Protein AF-A0A6N3HRH1-F1 (afdb_monomer_lite)

Sequence (161 aa):
MSVKKRIIQILNLWRLLPAYLCVFSTPVAVKEIILEDIWHWGKCAKRVEKKQFDLFSGLMLELKEFRNLLLNRLYRGGLRRYILRTLFPPMDTLYINTRNIGHRLYIQHGFATVISAKSVGDDCWINQQVTIGYTFDSEPVVIGNGVRVSAGAKVKHYCRG

InterPro domains:
  IPR011004 Trimeric LpxA-like superfamily [SSF51161] (97-156)

Secondary structure (DSSP, 8-state):
--HHHHHHHHHTHHHHHHHHHHHHTS-HHHHHHHHHHHHHHHHHTT----SHHHHHHHHHHH-HHHHHHHHHHTTT-THHHHHHHHHS---TTEEE--SEE-TT-EESS-TTEEE--SEE-TT-EE-TT-EEEE-S-SS--EE-TT-EE-TT-EEEE----

Structure (mmCIF, N/CA/C/O backbone):
data_AF-A0A6N3HRH1-F1
#
_entry.id   AF-A0A6N3HRH1-F1
#
loop_
_atom_site.group_PDB
_atom_site.id
_atom_site.type_symbol
_atom_site.label_atom_id
_atom_site.label_alt_id
_atom_site.label_comp_id
_atom_site.label_asym_id
_atom_site.label_entity_id
_atom_site.label_seq_id
_atom_site.pdbx_PDB_ins_code
_atom_site.Cartn_x
_atom_site.Cartn_y
_atom_site.Cartn_z
_atom_site.occupancy
_ato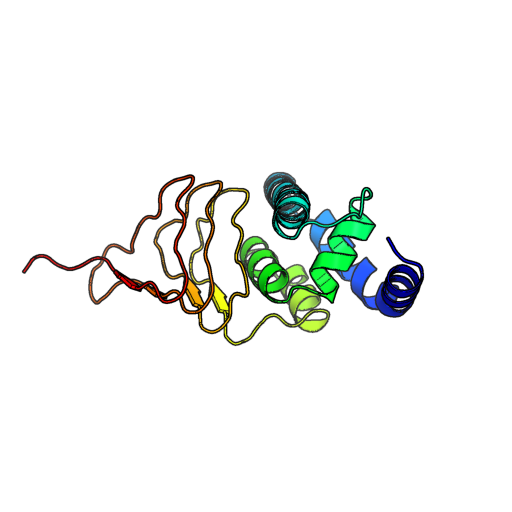m_site.B_iso_or_equiv
_atom_site.auth_seq_id
_atom_site.auth_comp_id
_atom_site.auth_asym_id
_atom_site.auth_atom_id
_atom_site.pdbx_PDB_model_num
ATOM 1 N N . MET A 1 1 ? -15.139 6.887 12.417 1.00 80.94 1 MET A N 1
ATOM 2 C CA . MET A 1 1 ? -14.928 5.428 12.533 1.00 80.94 1 MET A CA 1
ATOM 3 C C . MET A 1 1 ? -16.078 4.838 13.336 1.00 80.94 1 MET A C 1
ATOM 5 O O . MET A 1 1 ? -16.460 5.455 14.321 1.00 80.94 1 MET A O 1
ATOM 9 N N . SER A 1 2 ? -16.654 3.709 12.914 1.00 88.75 2 SER A N 1
ATOM 10 C CA . SER A 1 2 ? -17.752 3.068 13.654 1.00 88.75 2 SER A CA 1
ATOM 11 C C . SER A 1 2 ? -17.268 2.431 14.964 1.00 88.75 2 SER A C 1
ATOM 13 O O . SER A 1 2 ? -16.085 2.109 15.100 1.00 88.75 2 SER A O 1
ATOM 15 N N . VAL A 1 3 ? -18.187 2.201 15.908 1.00 91.69 3 VAL A N 1
ATOM 16 C CA . VAL A 1 3 ? -17.891 1.556 17.204 1.00 91.69 3 VAL A CA 1
ATOM 17 C C . VAL A 1 3 ? -17.245 0.182 17.005 1.00 91.69 3 VAL A C 1
ATOM 19 O O . VAL A 1 3 ? -16.196 -0.093 17.581 1.00 91.69 3 VAL A O 1
ATOM 22 N N . LYS A 1 4 ? -17.790 -0.644 16.098 1.00 93.25 4 LYS A N 1
ATOM 23 C CA . LYS A 1 4 ? -17.226 -1.962 15.756 1.00 93.25 4 LYS A CA 1
ATOM 24 C C . LYS A 1 4 ? -15.763 -1.865 15.311 1.00 93.25 4 LYS A C 1
ATOM 26 O O . LYS A 1 4 ? -14.922 -2.616 15.798 1.00 93.25 4 LYS A O 1
ATOM 31 N N . LYS A 1 5 ? -15.439 -0.923 14.417 1.00 92.19 5 LYS A N 1
ATOM 32 C CA . LYS A 1 5 ? -14.058 -0.713 13.956 1.00 92.19 5 LYS A CA 1
ATOM 33 C C . LYS A 1 5 ? -13.141 -0.233 15.081 1.00 92.19 5 LYS A C 1
ATOM 35 O O . LYS A 1 5 ? -12.008 -0.693 15.162 1.00 92.19 5 LYS A O 1
ATOM 40 N N . ARG A 1 6 ? -13.634 0.633 15.976 1.00 94.56 6 ARG A N 1
ATOM 41 C CA . ARG A 1 6 ? -12.877 1.079 17.156 1.00 94.56 6 ARG A CA 1
ATOM 42 C C . ARG A 1 6 ? -12.535 -0.091 18.080 1.00 94.56 6 ARG A C 1
ATOM 44 O O . ARG A 1 6 ? -11.390 -0.190 18.500 1.00 94.56 6 ARG A O 1
ATOM 51 N N . ILE A 1 7 ? -13.481 -0.993 18.344 1.00 96.75 7 ILE A N 1
ATOM 52 C CA . ILE A 1 7 ? -13.234 -2.196 19.156 1.00 96.75 7 ILE A CA 1
ATOM 53 C C . ILE A 1 7 ? -12.163 -3.074 18.499 1.00 96.75 7 ILE A C 1
ATOM 55 O O . ILE A 1 7 ? -11.189 -3.439 19.152 1.00 96.75 7 ILE A O 1
ATOM 59 N N . ILE A 1 8 ? -12.283 -3.350 17.193 1.00 96.94 8 ILE A N 1
ATOM 60 C CA . ILE A 1 8 ? -11.278 -4.134 16.455 1.00 96.94 8 ILE A CA 1
ATOM 61 C C . ILE A 1 8 ? -9.899 -3.467 16.542 1.00 96.94 8 ILE A C 1
ATOM 63 O O . ILE A 1 8 ? -8.909 -4.155 16.781 1.00 96.94 8 ILE A O 1
ATOM 67 N N . GLN A 1 9 ? -9.817 -2.144 16.386 1.00 97.38 9 GLN A N 1
ATOM 68 C CA . GLN A 1 9 ? -8.561 -1.411 16.528 1.00 97.38 9 GLN A CA 1
ATOM 69 C C . GLN A 1 9 ? -7.960 -1.590 17.928 1.00 97.38 9 GLN A C 1
ATOM 71 O O . GLN A 1 9 ? -6.786 -1.934 18.021 1.00 97.38 9 GLN A O 1
ATOM 76 N N . ILE A 1 10 ? -8.755 -1.421 18.995 1.00 97.75 10 ILE A N 1
ATOM 77 C CA . ILE A 1 10 ? -8.309 -1.578 20.392 1.00 97.75 10 ILE A CA 1
ATOM 78 C C . ILE A 1 10 ? -7.739 -2.981 20.628 1.00 97.75 10 ILE A C 1
ATOM 80 O O . ILE A 1 10 ? -6.613 -3.115 21.103 1.00 97.75 10 ILE A O 1
ATOM 84 N N . LEU A 1 11 ? -8.462 -4.022 20.203 1.00 97.94 11 LEU A N 1
ATOM 85 C CA . LEU A 1 11 ? -8.019 -5.418 20.319 1.00 97.94 11 LEU A CA 1
ATOM 86 C C . LEU A 1 11 ? -6.716 -5.705 19.557 1.00 97.94 11 LEU A C 1
ATOM 88 O O . LEU A 1 11 ? -6.000 -6.649 19.875 1.00 97.94 11 LEU A O 1
ATOM 92 N N . ASN A 1 12 ? -6.397 -4.897 18.544 1.00 98.31 12 ASN A N 1
ATOM 93 C CA . ASN A 1 12 ? -5.203 -5.043 17.720 1.00 98.31 12 ASN A CA 1
ATOM 94 C C . ASN A 1 12 ? -4.094 -4.036 18.067 1.00 98.31 12 ASN A C 1
ATOM 96 O O . ASN A 1 12 ? -3.077 -4.009 17.370 1.00 98.31 12 ASN A O 1
ATOM 100 N N . LEU A 1 13 ? -4.236 -3.234 19.132 1.00 98.12 13 LEU A N 1
ATOM 101 C CA . LEU A 1 13 ? -3.232 -2.231 19.517 1.00 98.12 13 LEU A CA 1
ATOM 102 C C . LEU A 1 13 ? -1.853 -2.841 19.768 1.00 98.12 13 LEU A C 1
ATOM 104 O O . LEU A 1 13 ? -0.855 -2.243 19.373 1.00 98.12 13 LEU A O 1
ATOM 108 N N . TRP A 1 14 ? -1.801 -4.051 20.331 1.00 97.81 14 TRP A N 1
ATOM 109 C CA . TRP A 1 14 ? -0.554 -4.768 20.613 1.00 97.81 14 TRP A CA 1
ATOM 110 C C . TRP A 1 14 ? 0.326 -4.968 19.371 1.00 97.81 14 TRP A C 1
ATOM 112 O O . TRP A 1 14 ? 1.544 -5.001 19.496 1.00 97.81 14 TRP A O 1
ATOM 122 N N . ARG A 1 15 ? -0.266 -5.051 18.170 1.00 97.81 15 ARG A N 1
ATOM 123 C CA . ARG A 1 15 ? 0.475 -5.111 16.901 1.00 97.81 15 ARG A CA 1
ATOM 124 C C . ARG A 1 15 ? 0.473 -3.794 16.131 1.00 97.81 15 ARG A C 1
ATOM 126 O O . ARG A 1 15 ? 1.458 -3.476 15.470 1.00 97.81 15 ARG A O 1
ATOM 133 N N . LEU A 1 16 ? -0.598 -3.005 16.232 1.00 98.38 16 LEU A N 1
ATOM 134 C CA . LEU A 1 16 ? -0.713 -1.710 15.556 1.00 98.38 16 LEU A CA 1
ATOM 135 C C . LEU A 1 16 ? 0.286 -0.682 16.087 1.00 98.38 16 LEU A C 1
ATOM 137 O O . LEU A 1 16 ? 0.866 0.048 15.288 1.00 98.38 16 LEU A O 1
ATOM 141 N N . LEU A 1 17 ? 0.509 -0.625 17.402 1.00 97.75 17 LEU A N 1
ATOM 142 C CA . LEU A 1 17 ? 1.450 0.323 17.998 1.00 97.75 17 LEU A CA 1
ATOM 143 C C . LEU A 1 17 ? 2.897 0.025 17.572 1.00 97.75 17 LEU A C 1
ATOM 145 O O . LEU A 1 17 ? 3.525 0.934 17.028 1.00 97.75 17 LEU A O 1
ATOM 149 N N . PRO A 1 18 ? 3.424 -1.216 17.678 1.00 97.69 18 PRO A N 1
ATOM 150 C CA . PRO A 1 18 ? 4.745 -1.535 17.132 1.00 97.69 18 PRO A CA 1
ATOM 151 C C . PRO A 1 18 ? 4.866 -1.250 15.634 1.00 97.69 18 PRO A C 1
ATOM 153 O O . PRO A 1 18 ? 5.879 -0.710 15.192 1.00 97.69 18 PRO A O 1
ATOM 156 N N . ALA A 1 19 ? 3.832 -1.563 14.846 1.00 97.62 19 ALA A N 1
ATOM 157 C CA . ALA A 1 19 ? 3.813 -1.274 13.415 1.00 97.62 19 ALA A CA 1
ATOM 158 C C . ALA A 1 19 ? 3.896 0.233 13.123 1.00 97.62 19 ALA A C 1
ATOM 160 O O . ALA A 1 19 ? 4.676 0.661 12.272 1.00 97.62 19 ALA A O 1
ATOM 161 N N . TYR A 1 20 ? 3.135 1.043 13.857 1.00 97.56 20 TYR A N 1
ATOM 162 C CA . TYR A 1 20 ? 3.153 2.496 13.730 1.00 97.56 20 TYR A CA 1
ATOM 163 C C . TYR A 1 20 ? 4.513 3.074 14.140 1.00 97.56 20 TYR A C 1
ATOM 165 O O . TYR A 1 20 ? 5.089 3.869 13.404 1.00 97.56 20 TYR A O 1
ATOM 173 N N . LEU A 1 21 ? 5.099 2.604 15.244 1.00 96.62 21 LEU A N 1
ATOM 174 C CA . LEU A 1 21 ? 6.451 2.990 15.666 1.00 96.62 21 LEU A CA 1
ATOM 175 C C . LEU A 1 21 ? 7.521 2.599 14.631 1.00 96.62 21 LEU A C 1
ATOM 177 O O . LEU A 1 21 ? 8.442 3.375 14.362 1.00 96.62 21 LEU A O 1
ATOM 181 N N . CYS A 1 22 ? 7.386 1.434 13.987 1.00 96.38 22 CYS A N 1
ATOM 182 C CA . CYS A 1 22 ? 8.269 1.033 12.890 1.00 96.38 22 CYS A CA 1
ATOM 183 C C . CYS A 1 22 ? 8.230 2.041 11.736 1.00 96.38 22 CYS A C 1
ATOM 185 O O . CYS A 1 22 ? 9.285 2.369 11.204 1.00 96.38 22 CYS A O 1
ATOM 187 N N . VAL A 1 23 ? 7.053 2.566 11.381 1.00 95.31 23 VAL A N 1
ATOM 188 C CA . VAL A 1 23 ? 6.914 3.612 10.354 1.00 95.31 23 VAL A CA 1
ATOM 189 C C . VAL A 1 23 ? 7.508 4.940 10.824 1.00 95.31 23 VAL A C 1
ATOM 191 O O . VAL A 1 23 ? 8.276 5.569 10.100 1.00 95.31 23 VAL A O 1
ATOM 194 N N . PHE A 1 24 ? 7.215 5.362 12.051 1.00 93.56 24 PHE A N 1
ATOM 195 C CA . PHE A 1 24 ? 7.633 6.672 12.563 1.00 93.56 24 PHE A CA 1
ATOM 196 C C . PHE A 1 24 ? 9.122 6.788 12.884 1.00 93.56 24 PHE A C 1
ATOM 198 O O . PHE A 1 24 ? 9.655 7.895 12.907 1.00 93.56 24 PHE A O 1
ATOM 205 N N . SER A 1 25 ? 9.794 5.657 13.082 1.00 94.50 25 SER A N 1
ATOM 206 C CA . SER A 1 25 ? 11.244 5.578 13.275 1.00 94.50 25 SER A CA 1
ATOM 207 C C . SER A 1 25 ? 12.044 5.515 11.965 1.00 94.50 25 SER A C 1
ATOM 209 O O . SER A 1 25 ? 13.257 5.297 12.006 1.00 94.50 25 SER A O 1
ATOM 211 N N . THR A 1 26 ? 11.393 5.637 10.802 1.00 96.38 26 THR A N 1
ATOM 212 C CA . THR A 1 26 ? 12.077 5.681 9.499 1.00 96.38 26 THR A CA 1
ATOM 213 C C . THR A 1 26 ? 12.714 7.048 9.224 1.00 96.38 26 THR A C 1
ATOM 215 O O . THR A 1 26 ? 12.303 8.048 9.820 1.00 96.38 26 THR A O 1
ATOM 218 N N . PRO A 1 27 ? 13.710 7.122 8.315 1.00 96.19 27 PRO A N 1
ATOM 219 C CA . PRO A 1 27 ? 14.230 8.401 7.835 1.00 96.19 27 PRO A CA 1
ATOM 220 C C . PRO A 1 27 ? 13.115 9.304 7.300 1.00 96.19 27 PRO A C 1
ATOM 222 O O . PRO A 1 27 ? 12.151 8.808 6.718 1.00 96.19 27 PRO A O 1
ATOM 225 N N . VAL A 1 28 ? 13.277 10.623 7.451 1.00 96.25 28 VAL A N 1
ATOM 226 C CA . VAL A 1 28 ? 12.252 11.628 7.111 1.00 96.25 28 VAL A CA 1
ATOM 227 C C . VAL A 1 28 ? 11.706 11.442 5.693 1.00 96.25 28 VAL A C 1
ATOM 229 O O . VAL A 1 28 ? 10.499 11.287 5.547 1.00 96.25 28 VAL A O 1
ATOM 232 N N . ALA A 1 29 ? 12.581 11.304 4.692 1.00 94.56 29 ALA A N 1
ATOM 233 C CA . ALA A 1 29 ? 12.173 11.110 3.297 1.00 94.56 29 ALA A CA 1
ATOM 234 C C . ALA A 1 29 ? 11.297 9.858 3.077 1.00 94.56 29 ALA A C 1
ATOM 236 O O . ALA A 1 29 ? 10.345 9.881 2.306 1.00 94.56 29 ALA A O 1
ATOM 237 N N . VAL A 1 30 ? 11.581 8.752 3.776 1.00 96.06 30 VAL A N 1
ATOM 238 C CA . VAL A 1 30 ? 10.775 7.519 3.673 1.00 96.06 30 VAL A CA 1
ATOM 239 C C . VAL A 1 30 ? 9.450 7.683 4.412 1.00 96.06 30 VAL A C 1
ATOM 241 O O . VAL A 1 30 ? 8.406 7.253 3.923 1.00 96.06 30 VAL A O 1
ATOM 244 N N . LYS A 1 31 ? 9.491 8.312 5.590 1.00 96.44 31 LYS A N 1
ATOM 245 C CA . LYS A 1 31 ? 8.311 8.589 6.406 1.00 96.44 31 LYS A CA 1
ATOM 246 C C . LYS A 1 31 ? 7.308 9.439 5.632 1.00 96.44 31 LYS A C 1
ATOM 248 O O . LYS A 1 31 ? 6.141 9.076 5.600 1.00 96.44 31 LYS A O 1
ATOM 253 N N . GLU A 1 32 ? 7.753 10.516 4.989 1.00 97.12 32 GLU A N 1
ATOM 254 C CA . GLU A 1 32 ? 6.901 11.419 4.203 1.00 97.12 32 GLU A CA 1
ATOM 255 C C . GLU A 1 32 ? 6.170 10.685 3.077 1.00 97.12 32 GLU A C 1
ATOM 257 O O . GLU A 1 32 ? 4.945 10.765 3.003 1.00 97.12 32 GLU A O 1
ATOM 262 N N . ILE A 1 33 ? 6.880 9.857 2.302 1.00 97.81 33 ILE A N 1
ATOM 263 C CA . ILE A 1 33 ? 6.269 9.024 1.253 1.00 97.81 33 ILE A CA 1
ATOM 264 C C . ILE A 1 33 ? 5.195 8.095 1.838 1.00 97.81 33 ILE A C 1
ATOM 266 O O . ILE A 1 33 ? 4.100 7.981 1.290 1.00 97.81 33 ILE A O 1
ATOM 270 N N . ILE A 1 34 ? 5.473 7.441 2.972 1.00 98.25 34 ILE A N 1
ATOM 271 C CA . ILE A 1 34 ? 4.499 6.549 3.619 1.00 98.25 34 ILE A CA 1
ATOM 272 C C . ILE A 1 34 ? 3.278 7.334 4.123 1.00 98.25 34 ILE A C 1
ATOM 274 O O . ILE A 1 34 ? 2.157 6.836 4.041 1.00 98.25 34 ILE A O 1
ATOM 278 N N . LEU A 1 35 ? 3.466 8.547 4.650 1.00 98.12 35 LEU A N 1
ATOM 279 C CA . LEU A 1 35 ? 2.360 9.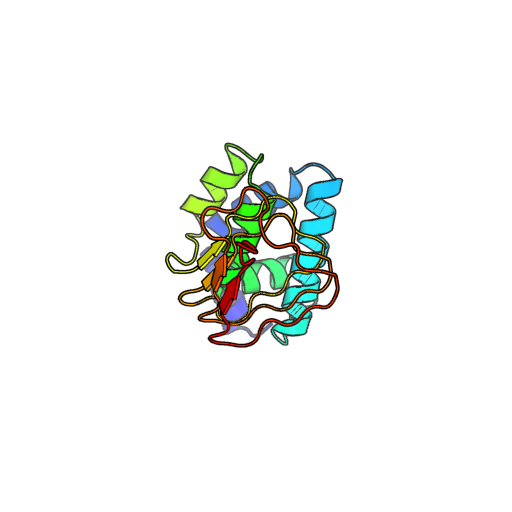397 5.096 1.00 98.12 35 LEU A CA 1
ATOM 280 C C . LEU A 1 35 ? 1.472 9.823 3.924 1.00 98.12 35 LEU A C 1
ATOM 282 O O . LEU A 1 35 ? 0.247 9.750 4.037 1.00 98.12 35 LEU A O 1
ATOM 286 N N . GLU A 1 36 ? 2.071 10.209 2.798 1.00 98.25 36 GLU A N 1
ATOM 287 C CA . GLU A 1 36 ? 1.333 10.482 1.565 1.00 98.25 36 GLU A CA 1
ATOM 288 C C . GLU A 1 36 ? 0.561 9.253 1.082 1.00 98.25 36 GLU A C 1
ATOM 290 O O . GLU A 1 36 ? -0.626 9.367 0.767 1.00 98.25 36 GLU A O 1
ATOM 295 N N . ASP A 1 37 ? 1.190 8.073 1.093 1.00 98.38 37 ASP A N 1
ATOM 296 C CA . ASP A 1 37 ? 0.535 6.814 0.737 1.00 98.38 37 ASP A CA 1
ATOM 297 C C . ASP A 1 37 ? -0.665 6.544 1.668 1.00 98.38 37 ASP A C 1
ATOM 299 O O . ASP A 1 37 ? -1.748 6.236 1.179 1.00 98.38 37 ASP A O 1
ATOM 303 N N . ILE A 1 38 ? -0.539 6.722 2.992 1.00 98.50 38 ILE A N 1
ATOM 304 C CA . ILE A 1 38 ? -1.645 6.524 3.953 1.00 98.50 38 ILE A CA 1
ATOM 305 C C . ILE A 1 38 ? -2.853 7.398 3.593 1.00 98.50 38 ILE A C 1
ATOM 307 O O . ILE A 1 38 ? -3.979 6.899 3.507 1.00 98.50 38 ILE A O 1
ATOM 311 N N . TRP A 1 39 ? -2.640 8.696 3.371 1.00 98.44 39 TRP A N 1
ATOM 312 C CA . TRP A 1 39 ? -3.729 9.620 3.054 1.00 98.44 39 TRP A CA 1
ATOM 313 C C . TRP A 1 39 ? -4.325 9.364 1.671 1.00 98.44 39 TRP A C 1
ATOM 315 O O . TRP A 1 39 ? -5.552 9.348 1.523 1.00 98.44 39 TRP A O 1
ATOM 325 N N . HIS A 1 40 ? -3.481 9.105 0.672 1.00 98.50 40 HIS A N 1
ATOM 326 C CA . HIS A 1 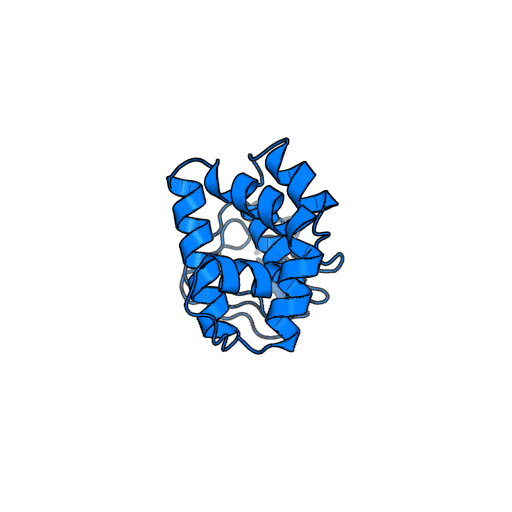40 ? -3.924 8.798 -0.682 1.00 98.50 40 HIS A CA 1
ATOM 327 C C . HIS A 1 40 ? -4.743 7.501 -0.725 1.00 98.50 40 HIS A C 1
ATOM 329 O O . HIS A 1 40 ? -5.852 7.487 -1.260 1.00 98.50 40 HIS A O 1
ATOM 335 N N . TRP A 1 41 ? -4.271 6.436 -0.075 1.00 98.56 41 TRP A N 1
ATOM 336 C CA . TRP A 1 41 ? -5.015 5.184 0.061 1.00 98.56 41 TRP A CA 1
ATOM 337 C C . TRP A 1 41 ? -6.331 5.376 0.810 1.00 98.56 41 TRP A C 1
ATOM 339 O O . TRP A 1 41 ? -7.340 4.782 0.431 1.00 98.56 41 TRP A O 1
ATOM 349 N N . GLY A 1 42 ? -6.349 6.237 1.832 1.00 98.12 42 GLY A N 1
ATOM 350 C CA . GLY A 1 42 ? -7.577 6.645 2.506 1.00 98.12 42 GLY A CA 1
ATOM 351 C C . GLY A 1 42 ? -8.601 7.248 1.549 1.00 98.12 42 GLY A C 1
ATOM 352 O O . GLY A 1 42 ? -9.756 6.818 1.540 1.00 98.12 42 GLY A O 1
ATOM 353 N N . LYS A 1 43 ? -8.172 8.181 0.693 1.00 97.88 43 LYS A N 1
ATOM 354 C CA . LYS A 1 43 ? -9.025 8.803 -0.329 1.00 97.88 43 LYS A CA 1
ATOM 355 C C . LYS A 1 43 ? -9.533 7.773 -1.344 1.00 97.88 43 LYS A C 1
ATOM 357 O O . LYS A 1 43 ? -10.741 7.682 -1.561 1.00 97.88 43 LYS A O 1
ATOM 362 N N . CYS A 1 44 ? -8.643 6.971 -1.928 1.00 97.62 44 CYS A N 1
ATOM 363 C CA . CYS A 1 44 ? -8.986 5.995 -2.968 1.00 97.62 44 CYS A CA 1
ATOM 364 C C . CYS A 1 44 ? -9.911 4.883 -2.453 1.00 97.62 44 CYS A C 1
ATOM 366 O O . CYS A 1 44 ? -10.888 4.531 -3.112 1.00 97.62 44 CYS A O 1
ATOM 368 N N . ALA A 1 45 ? -9.677 4.397 -1.230 1.00 96.44 45 ALA A N 1
ATOM 369 C CA . ALA A 1 45 ? -10.526 3.404 -0.574 1.00 96.44 45 ALA A CA 1
ATOM 370 C C . ALA A 1 45 ? -11.765 4.007 0.122 1.00 96.44 45 ALA A C 1
ATOM 372 O O . ALA A 1 45 ? -12.443 3.295 0.865 1.00 96.44 45 ALA A O 1
ATOM 373 N N . LYS A 1 46 ? -12.062 5.301 -0.094 1.00 96.06 46 LYS A N 1
ATOM 374 C CA . LYS A 1 46 ? -13.223 6.021 0.466 1.00 96.06 46 LYS A CA 1
ATOM 375 C C . LYS A 1 46 ? -13.348 5.866 1.991 1.00 96.06 46 LYS A C 1
ATOM 377 O O . LYS A 1 46 ? -14.428 5.627 2.532 1.00 96.06 46 LYS A O 1
ATOM 382 N N . ARG A 1 47 ? -12.215 5.967 2.688 1.00 94.94 47 ARG A N 1
ATOM 383 C CA . ARG A 1 47 ? -12.114 5.883 4.150 1.00 94.94 47 ARG A CA 1
ATOM 384 C C . ARG A 1 47 ? -12.664 7.152 4.804 1.00 94.94 47 ARG A C 1
ATOM 386 O O . ARG A 1 47 ? -12.583 8.240 4.245 1.00 94.94 47 ARG A O 1
ATOM 393 N N . VAL A 1 48 ? -13.230 7.001 6.001 1.00 94.00 48 VAL A N 1
ATOM 394 C CA . VAL A 1 48 ? -13.888 8.091 6.758 1.00 94.00 48 VAL A CA 1
ATOM 395 C C . VAL A 1 48 ? -13.071 8.533 7.976 1.00 94.00 48 VAL A C 1
ATOM 397 O O . VAL A 1 48 ? -13.444 9.451 8.708 1.00 94.00 48 VAL A O 1
ATOM 400 N N . GLU A 1 49 ? -11.983 7.825 8.261 1.00 94.12 49 GLU A N 1
ATOM 401 C CA . GLU A 1 49 ? -11.063 8.080 9.354 1.00 94.12 49 GLU A CA 1
ATOM 402 C C . GLU A 1 49 ? -10.304 9.399 9.123 1.00 94.12 49 GLU A C 1
ATOM 404 O O . GLU A 1 49 ? -9.535 9.530 8.177 1.00 94.12 49 GLU A O 1
ATOM 409 N N . LYS A 1 50 ? -10.512 10.384 10.011 1.00 92.19 50 LYS A N 1
ATOM 410 C CA . LYS A 1 50 ? -9.861 11.708 9.935 1.00 92.19 50 LYS A CA 1
ATOM 411 C C . LYS A 1 50 ? -8.517 11.783 10.659 1.00 92.19 50 LYS A C 1
ATOM 413 O O . LYS A 1 50 ? -7.754 12.710 10.431 1.00 92.19 50 LYS A O 1
ATOM 418 N N . LYS A 1 51 ? -8.249 10.861 11.589 1.00 96.31 51 LYS A N 1
ATOM 419 C CA . LYS A 1 51 ? -6.990 10.814 12.345 1.00 96.31 51 LYS A CA 1
ATOM 420 C C . LYS A 1 51 ? -6.029 9.863 11.651 1.00 96.31 51 LYS A C 1
ATOM 422 O O . LYS A 1 51 ? -6.421 8.750 11.309 1.00 96.31 51 LYS A O 1
ATOM 427 N N . GLN A 1 52 ? -4.766 10.261 11.532 1.00 97.06 52 GLN A N 1
ATOM 428 C CA . GLN A 1 52 ? -3.757 9.478 10.823 1.00 97.06 52 GLN A CA 1
ATOM 429 C C . GLN A 1 52 ? -3.591 8.060 11.386 1.00 97.06 52 GLN A C 1
ATOM 431 O O . GLN A 1 52 ? -3.561 7.100 10.624 1.00 97.06 52 GLN A O 1
ATOM 436 N N . PHE A 1 53 ? -3.522 7.911 12.713 1.00 97.31 53 PHE A N 1
ATOM 437 C CA . PHE A 1 53 ? -3.396 6.591 13.338 1.00 97.31 53 PHE A CA 1
ATOM 438 C C . PHE A 1 53 ? -4.625 5.706 13.090 1.00 97.31 53 PHE A C 1
ATOM 440 O O . PHE A 1 53 ? -4.481 4.511 12.837 1.00 97.31 53 PHE A O 1
ATOM 447 N N . ASP A 1 54 ? -5.830 6.285 13.117 1.00 97.44 54 ASP A N 1
ATOM 448 C CA . ASP A 1 54 ? -7.071 5.558 12.827 1.00 97.44 54 ASP A CA 1
ATOM 449 C C . ASP A 1 54 ? -7.098 5.092 11.367 1.00 97.44 54 ASP A C 1
ATOM 451 O O . ASP A 1 54 ? -7.421 3.936 11.093 1.00 97.44 54 ASP A O 1
ATOM 455 N N . LEU A 1 55 ? -6.680 5.961 10.441 1.00 98.19 55 LEU A N 1
ATOM 456 C CA . LEU A 1 55 ? -6.574 5.630 9.026 1.00 98.19 55 LEU A CA 1
ATOM 457 C C . LEU A 1 55 ? -5.522 4.541 8.780 1.00 98.19 55 LEU A C 1
ATOM 459 O O . LEU A 1 55 ? -5.838 3.515 8.183 1.00 98.19 55 LEU A O 1
ATOM 463 N N . PHE A 1 56 ? -4.309 4.713 9.311 1.00 98.50 56 PHE A N 1
ATOM 464 C CA . PHE A 1 56 ? -3.251 3.703 9.262 1.00 98.50 56 PHE A CA 1
ATOM 465 C C . PHE A 1 56 ? -3.738 2.356 9.801 1.00 98.50 56 PHE A C 1
ATOM 467 O O . PHE A 1 56 ? -3.531 1.324 9.168 1.00 98.50 56 PHE A O 1
ATOM 474 N N . SER A 1 57 ? -4.438 2.360 10.939 1.00 98.25 57 SER A N 1
ATOM 475 C CA . SER A 1 57 ? -4.970 1.139 11.545 1.00 98.25 57 SER A CA 1
ATOM 476 C C . SER A 1 57 ? -5.976 0.440 10.637 1.00 98.25 57 SER A C 1
ATOM 478 O O . SER A 1 57 ? -5.886 -0.772 10.449 1.00 98.25 57 SER A O 1
ATOM 480 N N . GLY A 1 58 ? -6.906 1.193 10.043 1.00 97.81 58 GLY A N 1
ATOM 481 C CA . GLY A 1 58 ? -7.878 0.658 9.092 1.00 97.81 58 GLY A CA 1
ATOM 482 C C . GLY A 1 58 ? -7.211 0.046 7.859 1.00 97.81 58 GLY A C 1
ATOM 483 O O . GLY A 1 58 ? -7.542 -1.075 7.479 1.00 97.81 58 GLY A O 1
ATOM 484 N N . LEU A 1 59 ? -6.229 0.737 7.270 1.00 98.19 59 LEU A N 1
ATOM 485 C CA . LEU A 1 59 ? -5.477 0.229 6.117 1.00 98.19 59 LEU A CA 1
ATOM 486 C C . LEU A 1 59 ? -4.699 -1.045 6.472 1.00 98.19 59 LEU A C 1
ATOM 488 O O . LEU A 1 59 ? -4.820 -2.050 5.776 1.00 98.19 59 LEU A O 1
ATOM 492 N N . MET A 1 60 ? -3.968 -1.044 7.589 1.00 98.25 60 MET A N 1
ATOM 493 C CA . MET A 1 60 ? -3.185 -2.199 8.032 1.00 98.25 60 MET A CA 1
ATOM 494 C C . MET A 1 60 ? -4.058 -3.407 8.363 1.00 98.25 60 MET A C 1
ATOM 496 O O . MET A 1 60 ? -3.664 -4.533 8.070 1.00 98.25 60 MET A O 1
ATOM 500 N N . LEU A 1 61 ? -5.236 -3.222 8.959 1.00 97.75 61 LEU A N 1
ATOM 501 C CA . LEU A 1 61 ? -6.115 -4.332 9.328 1.00 97.75 61 LEU A CA 1
ATOM 502 C C . LEU A 1 61 ? -6.888 -4.900 8.136 1.00 97.75 61 LEU A C 1
ATOM 504 O O . LEU A 1 61 ? -7.033 -6.119 8.052 1.00 97.75 61 LEU A O 1
ATOM 508 N N . GLU A 1 62 ? -7.344 -4.049 7.218 1.00 96.44 62 GLU A N 1
ATOM 509 C CA . GLU A 1 62 ? -8.329 -4.430 6.200 1.00 96.44 62 GLU A CA 1
ATOM 510 C C . GLU A 1 62 ? -7.739 -4.625 4.793 1.00 96.44 62 GLU A C 1
ATOM 512 O O . GLU A 1 62 ? -8.296 -5.404 4.026 1.00 96.44 62 GLU A O 1
ATOM 517 N N . LEU A 1 63 ? -6.631 -3.959 4.440 1.00 97.69 63 LEU A N 1
ATOM 518 C CA . LEU A 1 63 ? -6.074 -3.973 3.079 1.00 97.69 63 LEU A CA 1
ATOM 519 C C . LEU A 1 63 ? -4.693 -4.628 3.067 1.00 97.69 63 LEU A C 1
ATOM 521 O O . LEU A 1 63 ? -3.694 -4.033 3.476 1.00 97.69 63 LEU A O 1
ATOM 525 N N . LYS A 1 64 ? -4.618 -5.877 2.598 1.00 98.19 64 LYS A N 1
ATOM 526 C CA . LYS A 1 64 ? -3.344 -6.610 2.547 1.00 98.19 64 LYS A CA 1
ATOM 527 C C . LYS A 1 64 ? -2.392 -6.007 1.518 1.00 98.19 64 LYS A C 1
ATOM 529 O O . LYS A 1 64 ? -1.201 -5.914 1.780 1.00 98.19 64 LYS A O 1
ATOM 534 N N . GLU A 1 65 ? -2.920 -5.540 0.398 1.00 98.31 65 GLU A N 1
ATOM 535 C CA . GLU A 1 65 ? -2.183 -4.889 -0.681 1.00 98.31 65 GLU A CA 1
ATOM 536 C C . GLU A 1 65 ? -1.445 -3.618 -0.222 1.00 98.31 65 GLU A C 1
ATOM 538 O O . GLU A 1 65 ? -0.325 -3.359 -0.665 1.00 98.31 65 GLU A O 1
ATOM 543 N N . PHE A 1 66 ? -1.999 -2.883 0.751 1.00 98.62 66 PHE A N 1
ATOM 544 C CA . PHE A 1 66 ? -1.307 -1.757 1.379 1.00 98.62 66 PHE A CA 1
ATOM 545 C C . PHE A 1 66 ? -0.078 -2.228 2.164 1.00 98.62 66 PHE A C 1
ATOM 547 O O . PHE A 1 66 ? 0.970 -1.586 2.130 1.00 98.62 66 PHE A O 1
ATOM 554 N N . ARG A 1 67 ? -0.163 -3.389 2.830 1.00 98.50 67 ARG A N 1
ATOM 555 C CA . ARG A 1 67 ? 0.973 -3.992 3.549 1.00 98.50 67 ARG A CA 1
ATOM 556 C C . ARG A 1 67 ? 2.097 -4.353 2.582 1.00 98.50 67 ARG A C 1
ATOM 558 O O . ARG A 1 67 ? 3.257 -4.129 2.913 1.00 98.50 67 ARG A O 1
ATOM 565 N N . ASN A 1 68 ? 1.778 -4.878 1.393 1.00 98.56 68 ASN A N 1
ATOM 566 C CA . ASN A 1 68 ? 2.779 -5.162 0.358 1.00 98.56 68 ASN A CA 1
ATOM 567 C C . ASN A 1 68 ? 3.523 -3.886 -0.053 1.00 98.56 68 ASN A C 1
ATOM 569 O O . ASN A 1 68 ? 4.755 -3.892 -0.076 1.00 98.56 68 ASN A O 1
ATOM 573 N N . LEU A 1 69 ? 2.794 -2.795 -0.321 1.00 98.50 69 LEU A N 1
ATOM 574 C CA . LEU A 1 69 ? 3.402 -1.505 -0.652 1.00 98.50 69 LEU A CA 1
ATOM 575 C C . LEU A 1 69 ? 4.259 -0.980 0.506 1.00 98.50 69 LEU A C 1
ATOM 577 O O . LEU A 1 69 ? 5.419 -0.634 0.300 1.00 98.50 69 LEU A O 1
ATOM 581 N N . LEU A 1 70 ? 3.744 -1.004 1.738 1.00 98.25 70 LEU A N 1
ATOM 582 C CA . LEU A 1 70 ? 4.483 -0.559 2.921 1.00 98.25 70 LEU A CA 1
ATOM 583 C C . LEU A 1 70 ? 5.782 -1.356 3.123 1.00 98.25 70 LEU A C 1
ATOM 585 O O . LEU A 1 70 ? 6.839 -0.782 3.378 1.00 98.25 70 LEU A O 1
ATOM 589 N N . LEU A 1 71 ? 5.742 -2.680 2.963 1.00 98.00 71 LEU A N 1
ATOM 590 C CA . LEU A 1 71 ? 6.935 -3.528 3.045 1.00 98.00 71 LEU A CA 1
ATOM 591 C C . LEU A 1 71 ? 7.933 -3.267 1.907 1.00 98.00 71 LEU A C 1
ATOM 593 O O . LEU A 1 71 ? 9.132 -3.474 2.113 1.00 98.00 71 LEU A O 1
ATOM 597 N N . ASN A 1 72 ? 7.465 -2.827 0.733 1.00 97.56 72 ASN A N 1
ATOM 598 C CA . ASN A 1 72 ? 8.320 -2.375 -0.365 1.00 97.56 72 ASN A CA 1
ATOM 599 C C . ASN A 1 72 ? 8.984 -1.022 -0.035 1.00 97.56 72 ASN A C 1
ATOM 601 O O . ASN A 1 72 ? 10.206 -0.922 -0.141 1.00 97.56 72 ASN A O 1
ATOM 605 N N . ARG A 1 73 ? 8.242 -0.037 0.504 1.00 97.12 73 ARG A N 1
ATOM 606 C CA . ARG A 1 73 ? 8.812 1.235 1.009 1.00 97.12 73 ARG A CA 1
ATOM 607 C C . ARG A 1 73 ? 9.896 1.006 2.063 1.00 97.12 73 ARG A C 1
ATOM 609 O O . ARG A 1 73 ? 10.892 1.721 2.123 1.00 97.12 73 ARG A O 1
ATOM 616 N N . LEU A 1 74 ? 9.730 -0.038 2.872 1.00 95.88 74 LEU A N 1
ATOM 617 C CA . LEU A 1 74 ? 10.667 -0.433 3.919 1.00 95.88 74 LEU A CA 1
ATOM 618 C C . LEU A 1 74 ? 11.715 -1.452 3.459 1.00 95.88 74 LEU A C 1
ATOM 620 O O . LEU A 1 74 ? 12.301 -2.128 4.303 1.00 95.88 74 LEU A O 1
ATOM 624 N N . TYR A 1 75 ? 11.994 -1.580 2.158 1.00 91.31 75 TYR A N 1
ATOM 625 C CA . TYR A 1 75 ? 12.958 -2.559 1.636 1.00 91.31 75 TYR A CA 1
ATOM 626 C C . TYR A 1 75 ? 14.331 -2.488 2.336 1.00 91.31 75 TYR A C 1
ATOM 628 O O . TYR A 1 75 ? 14.894 -3.521 2.692 1.00 91.31 75 TYR A O 1
ATOM 636 N N . ARG A 1 76 ? 14.832 -1.276 2.622 1.00 88.44 76 ARG A N 1
ATOM 637 C CA . ARG A 1 76 ? 16.084 -1.032 3.376 1.00 88.44 76 ARG A CA 1
ATOM 638 C C . ARG A 1 76 ? 15.897 -0.966 4.902 1.00 88.44 76 ARG A C 1
ATOM 640 O O . ARG A 1 76 ? 16.812 -0.600 5.627 1.00 88.44 76 ARG A O 1
ATOM 647 N N . GLY A 1 77 ? 14.708 -1.286 5.403 1.00 85.44 77 GLY A N 1
ATOM 648 C CA . GLY A 1 77 ? 14.312 -1.107 6.801 1.00 85.44 77 GLY A CA 1
ATOM 649 C C . GLY A 1 77 ? 14.787 -2.197 7.766 1.00 85.44 77 GLY A C 1
ATOM 650 O O . GLY A 1 77 ? 14.534 -2.065 8.965 1.00 85.44 77 GLY A O 1
ATOM 651 N N . GLY A 1 78 ? 15.438 -3.260 7.273 1.00 93.00 78 GLY A N 1
ATOM 652 C CA . GLY A 1 78 ? 16.001 -4.345 8.086 1.00 93.00 78 GLY A CA 1
ATOM 653 C C . GLY A 1 78 ? 14.992 -4.918 9.086 1.00 93.00 78 GLY A C 1
ATOM 654 O O . GLY A 1 78 ? 13.925 -5.402 8.698 1.00 93.00 78 GLY A O 1
ATOM 655 N N . LEU A 1 79 ? 15.304 -4.794 10.380 1.00 94.25 79 LEU A N 1
ATOM 656 C CA . LEU A 1 79 ? 14.462 -5.256 11.486 1.00 94.25 79 LEU A CA 1
ATOM 657 C C . LEU A 1 79 ? 13.029 -4.694 11.438 1.00 94.25 79 LEU A C 1
ATOM 659 O O . LEU A 1 79 ? 12.082 -5.432 11.693 1.00 94.25 79 LEU A O 1
ATOM 663 N N . ARG A 1 80 ? 12.837 -3.427 11.037 1.00 94.38 80 ARG A N 1
ATOM 664 C CA . ARG A 1 80 ? 11.500 -2.801 10.940 1.00 94.38 80 ARG A CA 1
ATOM 665 C C . ARG A 1 80 ? 10.605 -3.545 9.951 1.00 94.38 80 ARG A C 1
ATOM 667 O O . ARG A 1 80 ? 9.439 -3.811 10.229 1.00 94.38 80 ARG A O 1
ATOM 674 N N . ARG A 1 81 ? 11.173 -3.907 8.796 1.00 95.50 81 ARG A N 1
ATOM 675 C CA . ARG A 1 81 ? 10.481 -4.670 7.750 1.00 95.50 81 ARG A CA 1
ATOM 676 C C . ARG A 1 81 ? 10.137 -6.073 8.241 1.00 95.50 81 ARG A C 1
ATOM 678 O O . ARG A 1 81 ? 9.042 -6.550 7.964 1.00 95.50 81 ARG A O 1
ATOM 685 N N . TYR A 1 82 ? 11.055 -6.712 8.966 1.00 96.19 82 TYR A N 1
ATOM 686 C CA . TYR A 1 82 ? 10.824 -8.032 9.549 1.00 96.19 82 TYR A CA 1
ATOM 687 C C . TYR A 1 82 ? 9.672 -8.009 10.564 1.00 96.19 82 TYR A C 1
ATOM 689 O O . TYR A 1 82 ? 8.711 -8.754 10.399 1.00 96.19 82 TYR A O 1
ATOM 697 N N . ILE A 1 83 ? 9.704 -7.088 11.537 1.00 96.06 83 ILE A N 1
ATOM 698 C CA . ILE A 1 83 ? 8.640 -6.920 12.542 1.00 96.06 83 ILE A CA 1
ATOM 699 C C . ILE A 1 83 ? 7.284 -6.689 11.865 1.00 96.06 83 ILE A C 1
ATOM 701 O O . ILE A 1 83 ? 6.312 -7.379 12.171 1.00 96.06 83 ILE A O 1
ATOM 705 N N . LEU A 1 84 ? 7.218 -5.750 10.913 1.00 96.94 84 LEU A N 1
ATOM 706 C CA . LEU A 1 84 ? 5.979 -5.448 10.197 1.00 96.94 84 LEU A CA 1
ATOM 707 C C . LEU A 1 84 ? 5.445 -6.648 9.416 1.00 96.94 84 LEU A C 1
ATOM 709 O O . LEU A 1 84 ? 4.247 -6.908 9.475 1.00 96.94 84 LEU A O 1
ATOM 713 N N . ARG A 1 85 ? 6.314 -7.399 8.730 1.00 97.12 85 ARG A N 1
ATOM 714 C CA . ARG A 1 85 ? 5.914 -8.595 7.976 1.00 97.12 85 ARG A CA 1
ATOM 715 C C . ARG A 1 85 ? 5.353 -9.684 8.891 1.00 97.12 85 ARG A C 1
ATOM 717 O O . ARG A 1 85 ? 4.390 -10.339 8.508 1.00 97.12 85 ARG A O 1
ATOM 724 N N . THR A 1 86 ? 5.926 -9.859 10.079 1.00 97.25 86 THR A N 1
ATOM 725 C CA . THR A 1 86 ? 5.470 -10.859 11.055 1.00 97.25 86 THR A CA 1
ATOM 726 C C . THR A 1 86 ? 4.132 -10.469 11.685 1.00 97.25 86 THR A C 1
ATOM 728 O O . THR A 1 86 ? 3.219 -11.286 11.751 1.00 97.25 86 THR A O 1
ATOM 731 N N . LEU A 1 87 ? 3.975 -9.211 12.109 1.00 97.69 87 LEU A N 1
ATOM 732 C CA . LEU A 1 87 ? 2.741 -8.723 12.744 1.00 97.69 87 LEU A CA 1
ATOM 733 C C . LEU A 1 87 ? 1.578 -8.545 11.752 1.00 97.69 87 LEU A C 1
ATOM 735 O O . LEU A 1 87 ? 0.401 -8.697 12.107 1.00 97.69 87 LEU A O 1
ATOM 739 N N . PHE A 1 88 ? 1.911 -8.201 10.507 1.00 98.06 88 PHE A N 1
ATOM 740 C CA . PHE A 1 88 ? 0.973 -7.952 9.418 1.00 98.06 88 PHE A CA 1
ATOM 741 C C . PHE A 1 88 ? 1.454 -8.622 8.127 1.00 98.06 88 PHE A C 1
ATOM 743 O O . PHE A 1 88 ? 2.017 -7.957 7.252 1.00 98.06 88 PHE A O 1
ATOM 750 N N . PRO A 1 89 ? 1.177 -9.928 7.968 1.00 97.62 89 PRO A N 1
ATOM 751 C CA . PRO A 1 89 ? 1.523 -10.649 6.754 1.00 97.62 89 PRO A CA 1
ATOM 752 C C . PRO A 1 89 ? 0.929 -9.976 5.502 1.00 97.62 89 PRO A C 1
ATOM 754 O O . PRO A 1 89 ? -0.252 -9.576 5.530 1.00 97.62 89 PRO A O 1
ATOM 757 N N . PRO A 1 90 ? 1.728 -9.821 4.427 1.00 97.38 90 PRO A N 1
ATOM 758 C CA . PRO A 1 90 ? 1.264 -9.278 3.157 1.00 97.38 90 PRO A CA 1
ATOM 759 C C . PRO A 1 90 ? 0.327 -10.251 2.426 1.00 97.38 90 PRO A C 1
ATOM 761 O O . PRO A 1 90 ? 0.037 -11.351 2.889 1.00 97.38 90 PRO A O 1
ATOM 764 N N . MET A 1 91 ? -0.184 -9.821 1.278 1.00 97.56 91 MET A N 1
ATOM 765 C CA . MET A 1 91 ? -0.832 -10.693 0.305 1.00 97.56 91 MET A CA 1
ATOM 766 C C . MET A 1 91 ? 0.223 -11.504 -0.454 1.00 97.56 91 MET A C 1
ATOM 768 O O . MET A 1 91 ? 1.114 -10.918 -1.067 1.00 97.56 91 MET A O 1
ATOM 772 N N . ASP A 1 92 ? 0.089 -12.830 -0.464 1.00 97.00 92 ASP A N 1
ATOM 773 C CA . ASP A 1 92 ? 1.055 -13.730 -1.114 1.00 97.00 92 ASP A CA 1
ATOM 774 C C . ASP A 1 92 ? 0.941 -13.749 -2.647 1.00 97.00 92 ASP A C 1
ATOM 776 O O . ASP A 1 92 ? 1.854 -14.199 -3.329 1.00 97.00 92 ASP A O 1
ATOM 780 N N . THR A 1 93 ? -0.159 -13.229 -3.199 1.00 97.94 93 THR A N 1
ATOM 781 C CA . THR A 1 93 ? -0.421 -13.161 -4.647 1.00 97.94 93 THR A CA 1
ATOM 782 C C . THR A 1 93 ? -0.095 -11.802 -5.273 1.00 97.94 93 THR A C 1
ATOM 784 O O . THR A 1 93 ? -0.396 -11.589 -6.447 1.00 97.94 93 THR A O 1
ATOM 787 N N . LEU A 1 94 ? 0.510 -10.883 -4.511 1.00 98.44 94 LEU A N 1
ATOM 788 C CA . LEU A 1 94 ? 0.938 -9.566 -4.984 1.00 98.44 94 LEU A CA 1
ATOM 789 C C . LEU A 1 94 ? 2.460 -9.427 -4.876 1.00 98.44 94 LEU A C 1
ATOM 791 O O . LEU A 1 94 ? 3.013 -9.289 -3.781 1.00 98.44 94 LEU A O 1
ATOM 795 N N . TYR A 1 95 ? 3.133 -9.381 -6.022 1.00 97.56 95 TYR A N 1
ATOM 796 C CA . TYR A 1 95 ? 4.587 -9.285 -6.114 1.00 97.56 95 TYR A CA 1
ATOM 797 C C . TYR A 1 95 ? 5.006 -7.893 -6.586 1.00 97.56 95 TYR A C 1
ATOM 799 O O . TYR A 1 95 ? 4.744 -7.510 -7.724 1.00 97.56 95 TYR A O 1
ATOM 807 N N . ILE A 1 96 ? 5.686 -7.138 -5.721 1.00 97.50 96 ILE A N 1
ATOM 808 C CA . ILE A 1 96 ? 6.228 -5.810 -6.041 1.00 97.50 96 ILE A CA 1
ATOM 809 C C . ILE A 1 96 ? 7.754 -5.904 -6.055 1.00 97.50 96 ILE A C 1
ATOM 811 O O . ILE A 1 96 ? 8.409 -5.738 -5.024 1.00 97.50 96 ILE A O 1
ATOM 815 N N . ASN A 1 97 ? 8.312 -6.164 -7.236 1.00 94.75 97 ASN A N 1
ATOM 816 C CA . ASN A 1 97 ? 9.752 -6.339 -7.457 1.00 94.75 97 ASN A CA 1
ATOM 817 C C . ASN A 1 97 ? 10.431 -5.059 -7.974 1.00 94.75 97 ASN A C 1
ATOM 819 O O . ASN A 1 97 ? 11.593 -5.074 -8.368 1.00 94.75 97 ASN A O 1
ATOM 823 N N . THR A 1 98 ? 9.707 -3.942 -7.963 1.00 94.94 98 THR A N 1
ATOM 824 C CA . THR A 1 98 ? 10.193 -2.630 -8.398 1.00 94.94 98 THR A CA 1
ATOM 825 C C . THR A 1 98 ? 10.753 -1.866 -7.200 1.00 94.94 98 THR A C 1
ATOM 827 O O . THR A 1 98 ? 10.085 -1.757 -6.171 1.00 94.94 98 THR A O 1
ATOM 830 N N . ARG A 1 99 ? 11.985 -1.349 -7.312 1.00 93.25 99 ARG A N 1
ATOM 831 C CA . ARG A 1 99 ? 12.637 -0.567 -6.240 1.00 93.25 99 ARG A CA 1
ATOM 832 C C . ARG A 1 99 ? 12.331 0.923 -6.319 1.00 93.25 99 ARG A C 1
ATOM 834 O O . ARG A 1 99 ? 12.234 1.571 -5.284 1.00 93.25 99 ARG A O 1
ATOM 841 N N . ASN A 1 100 ? 12.232 1.457 -7.532 1.00 95.81 100 ASN A N 1
ATOM 842 C CA . ASN A 1 100 ? 11.952 2.866 -7.756 1.00 95.81 100 ASN A CA 1
ATOM 843 C C . ASN A 1 100 ? 10.451 3.049 -7.994 1.00 95.81 100 ASN A C 1
ATOM 845 O O . ASN A 1 100 ? 9.953 2.780 -9.085 1.00 95.81 100 ASN A O 1
ATOM 849 N N . ILE A 1 101 ? 9.732 3.432 -6.946 1.00 97.88 101 ILE A N 1
ATOM 850 C CA . ILE A 1 101 ? 8.295 3.693 -6.995 1.00 97.88 101 I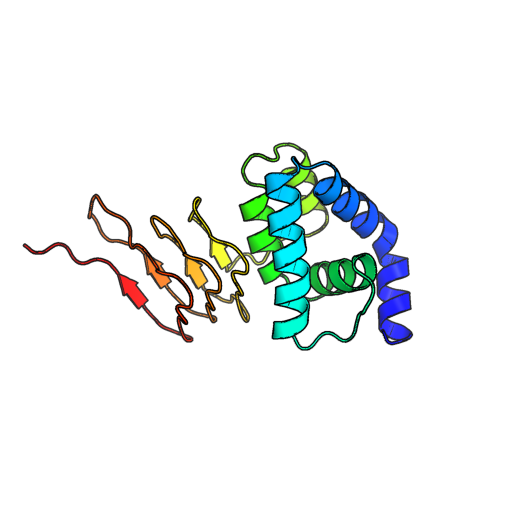LE A CA 1
ATOM 851 C C . ILE A 1 101 ? 8.082 5.121 -6.507 1.00 97.88 101 ILE A C 1
ATOM 853 O O . ILE A 1 101 ? 8.500 5.453 -5.397 1.00 97.88 101 ILE A O 1
ATOM 857 N N . GLY A 1 102 ? 7.417 5.931 -7.319 1.00 97.69 102 GLY A N 1
ATOM 858 C CA . GLY A 1 102 ? 7.015 7.290 -6.998 1.00 97.69 102 GLY A CA 1
ATOM 859 C C . GLY A 1 102 ? 6.007 7.360 -5.855 1.00 97.69 102 GLY A C 1
ATOM 860 O O . GLY A 1 102 ? 5.654 6.361 -5.221 1.00 97.69 102 GLY A O 1
ATOM 861 N N . HIS A 1 103 ? 5.553 8.563 -5.558 1.00 98.19 103 HIS A N 1
ATOM 862 C CA . HIS A 1 103 ? 4.599 8.861 -4.502 1.00 98.19 103 HIS A CA 1
ATOM 863 C C . HIS A 1 103 ? 3.195 8.375 -4.881 1.00 98.19 103 HIS A C 1
ATOM 865 O O . HIS A 1 103 ? 2.823 8.359 -6.054 1.00 98.19 103 HIS A O 1
ATOM 871 N N . ARG A 1 104 ? 2.376 8.023 -3.881 1.00 98.31 104 ARG A N 1
ATOM 872 C CA . ARG A 1 104 ? 0.929 7.805 -4.049 1.00 98.31 104 ARG A CA 1
ATOM 873 C C . ARG A 1 104 ? 0.573 6.700 -5.054 1.00 98.31 104 ARG A C 1
ATOM 875 O O . ARG A 1 104 ? -0.425 6.793 -5.762 1.00 98.31 104 ARG A O 1
ATOM 882 N N . LEU A 1 105 ? 1.355 5.616 -5.084 1.00 98.62 105 LEU A N 1
ATOM 883 C CA . LEU A 1 105 ? 0.970 4.402 -5.808 1.00 98.62 105 LEU A CA 1
ATOM 884 C C . LEU A 1 105 ? -0.240 3.764 -5.115 1.00 98.62 105 LEU A C 1
ATOM 886 O O . LEU A 1 105 ? -0.157 3.359 -3.952 1.00 98.62 105 LEU A O 1
ATOM 890 N N . TYR A 1 106 ? -1.342 3.604 -5.840 1.00 98.69 106 TYR A N 1
ATOM 891 C CA . TYR A 1 106 ? -2.517 2.884 -5.365 1.00 98.69 106 TYR A CA 1
ATOM 892 C C . TYR A 1 106 ? -2.646 1.529 -6.059 1.00 98.69 106 TYR A C 1
ATOM 894 O O . TYR A 1 106 ? -2.706 1.437 -7.284 1.00 98.69 106 TYR A O 1
ATOM 902 N N . ILE A 1 107 ? -2.704 0.460 -5.264 1.00 98.62 107 ILE A N 1
ATOM 903 C CA . ILE A 1 107 ? -2.931 -0.898 -5.760 1.00 98.62 107 ILE A CA 1
ATOM 904 C C . ILE A 1 107 ? -4.318 -1.316 -5.298 1.00 98.62 107 ILE A C 1
ATOM 906 O O . ILE A 1 107 ? -4.562 -1.437 -4.103 1.00 98.62 107 ILE A O 1
ATOM 910 N N . GLN A 1 108 ? -5.235 -1.531 -6.232 1.00 97.81 108 GLN A N 1
ATOM 911 C CA . GLN A 1 108 ? -6.606 -1.910 -5.921 1.00 97.81 108 GLN A CA 1
ATOM 912 C C . GLN A 1 108 ? -6.766 -3.426 -6.040 1.00 97.81 108 GLN A C 1
ATOM 914 O O . GLN A 1 108 ? -6.512 -3.991 -7.106 1.00 97.81 108 GLN A O 1
ATOM 919 N N . HIS A 1 109 ? -7.207 -4.078 -4.959 1.00 94.81 109 HIS A N 1
ATOM 920 C CA . HIS A 1 109 ? -7.400 -5.529 -4.819 1.00 94.81 109 HIS A CA 1
ATOM 921 C C . HIS A 1 109 ? -6.113 -6.367 -4.865 1.00 94.81 109 HIS A C 1
ATOM 923 O O . HIS A 1 109 ? -6.010 -7.330 -4.117 1.00 94.81 109 HIS A O 1
ATOM 929 N N . GLY A 1 110 ? -5.141 -6.045 -5.727 1.00 94.31 110 GLY A N 1
ATOM 930 C CA . GLY A 1 110 ? -3.792 -6.634 -5.752 1.00 94.31 110 GLY A CA 1
ATOM 931 C C . GLY A 1 110 ? -3.690 -8.129 -6.094 1.00 94.31 110 GLY A C 1
ATOM 932 O O . GLY A 1 110 ? -2.584 -8.633 -6.263 1.00 94.31 110 GLY A O 1
ATOM 933 N N . PHE A 1 111 ? -4.812 -8.841 -6.203 1.00 97.88 111 PHE A N 1
ATOM 934 C CA . PHE A 1 111 ? -4.843 -10.286 -6.400 1.00 97.88 111 PHE A CA 1
ATOM 935 C C . PHE A 1 111 ? -4.176 -10.707 -7.715 1.00 97.88 111 PHE A C 1
ATOM 937 O O . PHE A 1 111 ? -4.561 -10.224 -8.778 1.00 97.88 111 PHE A O 1
ATOM 944 N N . ALA A 1 112 ? -3.232 -11.649 -7.635 1.00 97.44 112 ALA A N 1
ATOM 945 C CA . ALA A 1 112 ? -2.497 -12.209 -8.775 1.00 97.44 112 ALA A CA 1
ATOM 946 C C . ALA A 1 112 ? -1.797 -11.140 -9.637 1.00 97.44 112 ALA A C 1
ATOM 948 O O . ALA A 1 112 ? -1.789 -11.222 -10.865 1.00 97.44 112 ALA A O 1
ATOM 949 N N . THR A 1 113 ? -1.222 -10.125 -8.988 1.00 98.12 113 THR A N 1
ATOM 950 C CA . THR A 1 113 ? -0.557 -9.001 -9.653 1.00 98.12 113 THR A CA 1
ATOM 951 C C . THR A 1 113 ? 0.961 -9.073 -9.478 1.00 98.12 113 THR A C 1
ATOM 953 O O . THR A 1 113 ? 1.470 -9.277 -8.375 1.00 98.12 113 THR A O 1
ATOM 956 N N . VAL A 1 114 ? 1.698 -8.852 -10.567 1.00 97.19 114 VAL A N 1
ATOM 957 C CA . VAL A 1 114 ? 3.164 -8.760 -10.595 1.00 97.19 114 VAL A CA 1
ATOM 958 C C . VAL A 1 114 ? 3.569 -7.387 -11.127 1.00 97.19 114 VAL A C 1
ATOM 960 O O . VAL A 1 114 ? 3.159 -6.994 -12.216 1.00 97.19 114 VAL A O 1
ATOM 963 N N . ILE A 1 115 ? 4.402 -6.670 -10.372 1.00 96.94 115 ILE A N 1
ATOM 964 C CA . ILE A 1 115 ? 4.937 -5.346 -10.714 1.00 96.94 115 ILE A CA 1
ATOM 965 C C . ILE A 1 115 ? 6.468 -5.427 -10.726 1.00 96.94 115 ILE A C 1
ATOM 967 O O . ILE A 1 115 ? 7.133 -5.204 -9.708 1.00 96.94 115 ILE A O 1
ATOM 971 N N . SER A 1 116 ? 7.024 -5.766 -11.887 1.00 94.69 116 SER A N 1
ATOM 972 C CA . SER A 1 116 ? 8.465 -5.879 -12.145 1.00 94.69 116 SER A CA 1
ATOM 973 C C . SER A 1 116 ? 8.873 -4.888 -13.241 1.00 94.69 116 SER A C 1
ATOM 975 O O . SER A 1 116 ? 9.003 -5.244 -14.410 1.00 94.69 116 SER A O 1
ATOM 977 N N . ALA A 1 117 ? 9.029 -3.626 -12.846 1.00 93.50 117 ALA A N 1
ATOM 978 C CA . ALA A 1 117 ? 9.395 -2.490 -13.684 1.00 93.50 117 ALA A CA 1
ATOM 979 C C . ALA A 1 117 ? 10.758 -1.912 -13.251 1.00 93.50 117 ALA A C 1
ATOM 981 O O . ALA A 1 117 ? 11.222 -2.147 -12.132 1.00 93.50 117 ALA A O 1
ATOM 982 N N . LYS A 1 118 ? 11.387 -1.118 -14.123 1.00 93.00 118 LYS A N 1
ATOM 983 C CA . LYS A 1 118 ? 12.570 -0.300 -13.804 1.00 93.00 118 LYS A CA 1
ATOM 984 C C . LYS A 1 118 ? 12.167 0.799 -12.828 1.00 93.00 118 LYS A C 1
ATOM 986 O O . LYS A 1 118 ? 12.817 0.991 -11.799 1.00 93.00 118 LYS A O 1
ATOM 991 N N . SER A 1 119 ? 11.051 1.461 -13.121 1.00 95.62 119 SER A N 1
ATOM 992 C CA . SER A 1 119 ? 10.415 2.425 -12.232 1.00 95.62 119 SER A CA 1
ATOM 993 C C . SER A 1 119 ? 8.909 2.513 -12.459 1.00 95.62 119 SER A C 1
ATOM 995 O O . SER A 1 119 ? 8.408 2.224 -13.548 1.00 95.62 119 SER A O 1
ATOM 997 N N . VAL A 1 120 ? 8.204 2.937 -11.415 1.00 97.81 120 VAL A N 1
ATOM 998 C CA . VAL A 1 120 ? 6.806 3.370 -11.462 1.00 97.81 120 VAL A CA 1
ATOM 999 C C . VAL A 1 120 ? 6.754 4.818 -11.003 1.00 97.81 120 VAL A C 1
ATOM 1001 O O . VAL A 1 120 ? 7.317 5.126 -9.957 1.00 97.81 120 VAL A O 1
ATOM 1004 N N . GLY A 1 121 ? 6.131 5.692 -11.788 1.00 98.12 121 GLY A N 1
ATOM 1005 C CA . GLY A 1 121 ? 5.992 7.112 -11.483 1.00 98.12 121 GLY A CA 1
ATOM 1006 C C . GLY A 1 121 ? 5.009 7.415 -10.350 1.00 98.12 121 GLY A C 1
ATOM 1007 O O . GLY A 1 121 ? 4.458 6.519 -9.705 1.00 98.12 121 GLY A O 1
ATOM 1008 N N . ASP A 1 122 ? 4.783 8.703 -10.125 1.00 98.56 122 ASP A N 1
ATOM 1009 C CA . ASP A 1 122 ? 3.849 9.210 -9.121 1.00 98.56 122 ASP A CA 1
ATOM 1010 C C . ASP A 1 122 ? 2.388 8.982 -9.538 1.00 98.56 122 ASP A C 1
ATOM 1012 O O . ASP A 1 122 ? 2.081 8.871 -10.726 1.00 98.56 122 ASP A O 1
ATOM 1016 N N . ASP A 1 123 ? 1.473 8.937 -8.566 1.00 98.38 123 ASP A N 1
ATOM 1017 C CA . ASP A 1 123 ? 0.013 8.911 -8.779 1.00 98.38 123 ASP A CA 1
ATOM 1018 C C . ASP A 1 123 ? -0.488 7.768 -9.683 1.00 98.38 123 ASP A C 1
ATOM 1020 O O . ASP A 1 123 ? -1.513 7.878 -10.361 1.00 98.38 123 ASP A O 1
ATOM 1024 N N . CYS A 1 124 ? 0.236 6.650 -9.712 1.00 98.56 124 CYS A N 1
ATOM 1025 C CA . CYS A 1 124 ? -0.156 5.486 -10.495 1.00 98.56 124 CYS A CA 1
ATOM 1026 C C . CYS A 1 124 ? -1.258 4.671 -9.805 1.00 98.56 124 CYS A C 1
ATOM 1028 O O . CYS A 1 124 ? -1.299 4.541 -8.580 1.00 98.56 124 CYS A O 1
ATOM 1030 N N . TRP A 1 125 ? -2.111 4.036 -10.611 1.00 98.62 125 TRP A N 1
ATOM 1031 C CA . TRP A 1 125 ? -3.179 3.148 -10.145 1.00 98.62 125 TRP A CA 1
ATOM 1032 C C . TRP A 1 125 ? -3.071 1.789 -10.830 1.00 98.62 125 TRP A C 1
ATOM 1034 O O . TRP A 1 125 ? -3.207 1.690 -12.047 1.00 98.62 125 TRP A O 1
ATOM 1044 N N . ILE A 1 126 ? -2.877 0.719 -10.060 1.00 98.50 126 ILE A N 1
ATOM 1045 C CA . ILE A 1 126 ? -2.742 -0.646 -10.585 1.00 98.50 126 ILE A CA 1
ATOM 1046 C C . ILE A 1 126 ? -3.835 -1.543 -10.001 1.00 98.50 126 ILE A C 1
ATOM 1048 O O . ILE A 1 126 ? -4.012 -1.622 -8.788 1.00 98.50 126 ILE A O 1
ATOM 1052 N N . ASN A 1 127 ? -4.579 -2.228 -10.862 1.00 98.19 127 ASN A N 1
ATOM 1053 C CA . ASN A 1 127 ? -5.643 -3.152 -10.472 1.00 98.19 127 ASN A CA 1
ATOM 1054 C C . ASN A 1 127 ? -5.136 -4.607 -10.332 1.00 98.19 127 ASN A C 1
ATOM 1056 O O . ASN A 1 127 ? -3.958 -4.918 -10.522 1.00 98.19 127 ASN A O 1
ATOM 1060 N N . GLN A 1 128 ? -6.037 -5.516 -9.959 1.00 97.94 128 GLN A N 1
ATOM 1061 C CA . GLN A 1 128 ? -5.770 -6.951 -9.851 1.00 97.94 128 GLN A CA 1
ATOM 1062 C C . GLN A 1 128 ? -5.426 -7.612 -11.193 1.00 97.94 128 GLN A C 1
ATOM 1064 O O . GLN A 1 128 ? -5.838 -7.146 -12.253 1.00 97.94 128 GLN A O 1
ATOM 1069 N N . GLN A 1 129 ? -4.756 -8.762 -11.139 1.00 97.88 129 GLN A N 1
ATOM 1070 C CA . GLN A 1 129 ? -4.408 -9.605 -12.289 1.00 97.88 129 GLN A CA 1
ATOM 1071 C C . GLN A 1 129 ? -3.536 -8.892 -13.330 1.00 97.88 129 GLN A C 1
ATOM 1073 O O . GLN A 1 129 ? -3.498 -9.271 -14.499 1.00 97.88 129 GLN A O 1
ATOM 1078 N N . VAL A 1 130 ? -2.840 -7.837 -12.913 1.00 97.62 130 VAL A N 1
ATOM 1079 C CA . VAL A 1 130 ? -1.921 -7.096 -13.771 1.00 97.62 130 VAL A CA 1
ATOM 1080 C C . VAL A 1 130 ? -0.561 -7.779 -13.766 1.00 97.62 130 VAL A C 1
ATOM 1082 O O . VAL A 1 130 ? -0.034 -8.134 -12.717 1.00 97.62 130 VAL A O 1
ATOM 1085 N N . THR A 1 131 ? 0.051 -7.916 -14.937 1.00 95.94 131 THR A N 1
ATOM 1086 C CA . THR A 1 131 ? 1.453 -8.322 -15.066 1.00 95.94 131 THR A CA 1
ATOM 1087 C C . THR A 1 131 ? 2.236 -7.221 -15.763 1.00 95.94 131 THR A C 1
ATOM 1089 O O . THR A 1 131 ? 2.119 -7.048 -16.974 1.00 95.94 131 THR A O 1
ATOM 1092 N N . ILE A 1 132 ? 3.057 -6.500 -15.005 1.00 94.12 132 ILE A N 1
ATOM 1093 C CA . ILE A 1 132 ? 4.104 -5.623 -15.532 1.00 94.12 132 ILE A CA 1
ATOM 1094 C C . ILE A 1 132 ? 5.413 -6.385 -15.389 1.00 94.12 132 ILE A C 1
ATOM 1096 O O . ILE A 1 132 ? 5.842 -6.693 -14.274 1.00 94.12 132 ILE A O 1
ATOM 1100 N N . GLY A 1 133 ? 6.021 -6.731 -16.513 1.00 87.44 133 GLY A N 1
ATOM 1101 C CA . GLY A 1 133 ? 7.261 -7.490 -16.539 1.00 87.44 133 GLY A CA 1
ATOM 1102 C C . GLY A 1 133 ? 8.055 -7.208 -17.799 1.00 87.44 133 GLY A C 1
ATOM 1103 O O . GLY A 1 133 ? 7.629 -6.460 -18.672 1.00 87.44 133 GLY A O 1
ATOM 1104 N N . TYR A 1 134 ? 9.214 -7.828 -17.904 1.00 76.69 134 TYR A N 1
ATOM 1105 C CA . TYR A 1 134 ? 10.080 -7.758 -19.071 1.00 76.69 134 TYR A CA 1
ATOM 1106 C C . TYR A 1 134 ? 10.505 -9.182 -19.442 1.00 76.69 134 TYR A C 1
ATOM 1108 O O . TYR A 1 134 ? 10.424 -10.096 -18.617 1.00 76.69 134 TYR A O 1
ATOM 1116 N N . THR A 1 135 ? 10.842 -9.398 -20.710 1.00 68.25 135 THR A N 1
ATOM 1117 C CA . THR A 1 135 ? 11.395 -10.670 -21.207 1.00 68.25 135 THR A CA 1
ATOM 1118 C C . THR A 1 135 ? 12.920 -10.674 -21.047 1.00 68.25 135 THR A C 1
ATOM 1120 O O . THR A 1 135 ? 13.429 -9.960 -20.193 1.00 68.25 135 THR A O 1
ATOM 1123 N N . PHE A 1 136 ? 13.663 -11.441 -21.853 1.00 62.12 136 PHE A N 1
ATOM 1124 C CA . PHE A 1 136 ? 15.140 -11.482 -21.900 1.00 62.12 136 PHE A CA 1
ATOM 1125 C C . PHE A 1 136 ? 15.828 -10.143 -22.255 1.00 62.12 136 PHE A C 1
ATO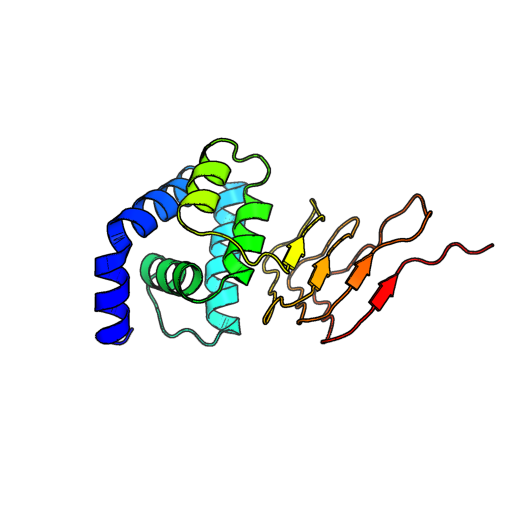M 1127 O O . PHE A 1 136 ? 17.003 -10.125 -22.605 1.00 62.12 136 PHE A O 1
ATOM 1134 N N . ASP A 1 137 ? 15.091 -9.037 -22.197 1.00 60.59 137 ASP A N 1
ATOM 1135 C CA . ASP A 1 137 ? 15.583 -7.697 -22.457 1.00 60.59 137 ASP A CA 1
ATOM 1136 C C . ASP A 1 137 ? 16.396 -7.184 -21.262 1.00 60.59 137 ASP A C 1
ATOM 1138 O O . ASP A 1 137 ? 16.077 -7.471 -20.103 1.00 60.59 137 ASP A O 1
ATOM 1142 N N . SER A 1 138 ? 17.440 -6.410 -21.543 1.00 63.19 138 SER A N 1
ATOM 1143 C CA . SER A 1 138 ? 18.292 -5.805 -20.519 1.00 63.19 138 SER A CA 1
ATOM 1144 C C . SER A 1 138 ? 17.622 -4.608 -19.837 1.00 63.19 138 SER A C 1
ATOM 1146 O O . SER A 1 138 ? 18.019 -4.242 -18.729 1.00 63.19 138 SER A O 1
ATOM 1148 N N . GLU A 1 139 ? 16.586 -4.026 -20.455 1.00 70.88 139 GLU A N 1
ATOM 1149 C CA . GLU A 1 139 ? 15.890 -2.840 -19.955 1.00 70.88 139 GLU A CA 1
ATOM 1150 C C . GLU A 1 139 ? 14.463 -3.157 -19.461 1.00 70.88 139 GLU A C 1
ATOM 1152 O O . GLU A 1 139 ? 13.550 -3.406 -20.254 1.00 70.88 139 GLU A O 1
ATOM 1157 N N . PRO A 1 140 ? 14.210 -3.117 -18.137 1.00 80.81 140 PRO A N 1
ATOM 1158 C CA . PRO A 1 140 ? 12.862 -3.286 -17.608 1.00 80.81 140 PRO A CA 1
ATOM 1159 C C . PRO A 1 140 ? 11.945 -2.098 -17.957 1.00 80.81 140 PRO A C 1
ATOM 1161 O O . PRO A 1 140 ? 12.392 -0.957 -18.074 1.00 80.81 140 PRO A O 1
ATOM 1164 N N . VAL A 1 141 ? 10.633 -2.353 -18.045 1.00 87.94 141 VAL A N 1
ATOM 1165 C CA . VAL A 1 141 ? 9.595 -1.349 -18.368 1.00 87.94 141 VAL A CA 1
ATOM 1166 C C . VAL A 1 141 ? 9.653 -0.140 -17.424 1.00 87.94 141 VAL A C 1
ATOM 1168 O O . VAL A 1 141 ? 9.774 -0.312 -16.213 1.00 87.94 141 VAL A O 1
ATOM 1171 N N . VAL A 1 142 ? 9.491 1.076 -17.952 1.00 92.81 142 VAL A N 1
ATOM 1172 C CA . VAL A 1 142 ? 9.283 2.309 -17.170 1.00 92.81 142 VAL A CA 1
ATOM 1173 C C . VAL A 1 142 ? 7.812 2.713 -17.250 1.00 92.81 142 VAL A C 1
ATOM 1175 O O . VAL A 1 142 ? 7.281 2.904 -18.341 1.00 92.81 142 VAL A O 1
ATOM 1178 N N . ILE A 1 143 ? 7.153 2.857 -16.101 1.00 95.06 143 ILE A N 1
ATOM 1179 C CA . ILE A 1 143 ? 5.791 3.396 -16.008 1.00 95.06 143 ILE A CA 1
ATOM 1180 C C . ILE A 1 143 ? 5.881 4.869 -15.597 1.00 95.06 143 ILE A C 1
ATOM 1182 O O . ILE A 1 143 ? 6.487 5.182 -14.574 1.00 95.06 143 ILE A O 1
ATOM 1186 N N . GLY A 1 144 ? 5.299 5.765 -16.400 1.00 96.44 144 GLY A N 1
ATOM 1187 C CA . GLY A 1 144 ? 5.266 7.208 -16.131 1.00 96.44 144 GLY A CA 1
ATOM 1188 C C . GLY A 1 144 ? 4.265 7.614 -15.042 1.00 96.44 144 GLY A C 1
ATOM 1189 O O . GLY A 1 144 ? 3.577 6.770 -14.475 1.00 96.44 144 GLY A O 1
ATOM 1190 N N . ASN A 1 145 ? 4.170 8.915 -14.765 1.00 98.12 145 ASN A N 1
ATOM 1191 C CA . ASN A 1 145 ? 3.261 9.465 -13.752 1.00 98.12 145 ASN A CA 1
ATOM 1192 C C . ASN A 1 145 ? 1.787 9.380 -14.188 1.00 98.12 145 ASN A C 1
ATOM 1194 O O . ASN A 1 145 ? 1.476 9.500 -15.372 1.00 98.12 145 ASN A O 1
ATOM 1198 N N . GLY A 1 146 ? 0.874 9.209 -13.228 1.00 97.75 146 GLY A N 1
ATOM 1199 C CA . GLY A 1 146 ? -0.577 9.215 -13.450 1.00 97.75 146 GLY A CA 1
ATOM 1200 C C . GLY A 1 146 ? -1.109 8.024 -14.253 1.00 97.75 146 GLY A C 1
ATOM 1201 O O . GLY A 1 146 ? -2.266 8.027 -14.677 1.00 97.75 146 GLY A O 1
ATOM 1202 N N . VAL A 1 147 ? -0.281 7.005 -14.500 1.00 97.69 147 VAL A N 1
ATOM 1203 C CA . VAL A 1 147 ? -0.667 5.855 -15.318 1.00 97.69 147 VAL A CA 1
ATOM 1204 C C . VAL A 1 147 ? -1.625 4.954 -14.549 1.00 97.69 147 VAL A C 1
ATOM 1206 O O . VAL A 1 147 ? -1.382 4.566 -13.403 1.00 97.69 147 VAL A O 1
ATOM 1209 N N . ARG A 1 148 ? -2.700 4.549 -15.228 1.00 97.88 148 ARG A N 1
ATOM 1210 C CA . ARG A 1 148 ? -3.633 3.537 -14.740 1.00 97.88 148 ARG A CA 1
ATOM 1211 C C . ARG A 1 148 ? -3.481 2.237 -15.518 1.00 97.88 148 ARG A C 1
ATOM 1213 O O . ARG A 1 148 ? -3.680 2.209 -16.728 1.00 97.88 148 ARG A O 1
ATOM 1220 N N . VAL A 1 149 ? -3.187 1.153 -14.807 1.00 96.69 149 VAL A N 1
ATOM 1221 C CA . VAL A 1 149 ? -3.100 -0.199 -15.363 1.00 96.69 149 VAL A CA 1
ATOM 1222 C C . VAL A 1 149 ? -4.288 -1.014 -14.860 1.00 96.69 149 VAL A C 1
ATOM 1224 O O . VAL A 1 149 ? -4.354 -1.416 -13.697 1.00 96.69 149 VAL A O 1
ATOM 1227 N N . SER A 1 150 ? -5.259 -1.200 -15.750 1.00 96.19 150 SER A N 1
ATOM 1228 C CA . SER A 1 150 ? -6.543 -1.844 -15.459 1.00 96.19 150 SER A CA 1
ATOM 1229 C C . SER A 1 150 ? -6.420 -3.361 -15.309 1.00 96.19 150 SER A C 1
ATOM 1231 O O . SER A 1 150 ? -5.422 -3.964 -15.701 1.00 96.19 150 SER A O 1
ATOM 1233 N N . ALA A 1 151 ? -7.450 -3.977 -14.726 1.00 95.44 151 ALA A N 1
ATOM 1234 C CA . ALA A 1 151 ? -7.415 -5.385 -14.351 1.00 95.44 151 ALA A CA 1
ATOM 1235 C C . ALA A 1 151 ? -7.102 -6.312 -15.539 1.00 95.44 151 ALA A C 1
ATOM 1237 O O . ALA A 1 151 ? -7.615 -6.110 -16.638 1.00 95.44 151 ALA A O 1
ATOM 1238 N N . GLY A 1 152 ? -6.266 -7.329 -15.315 1.00 92.38 152 GLY A N 1
ATOM 1239 C CA . GLY A 1 152 ? -5.903 -8.320 -16.339 1.00 92.38 152 GLY A CA 1
ATOM 1240 C C . GLY A 1 152 ? -4.855 -7.862 -17.363 1.00 92.38 152 GLY A C 1
ATOM 1241 O O . GLY A 1 152 ? -4.444 -8.656 -18.213 1.00 92.38 152 GLY A O 1
ATOM 1242 N N . ALA A 1 153 ? -4.412 -6.600 -17.315 1.00 93.00 153 ALA A N 1
ATOM 1243 C CA . ALA A 1 153 ? -3.469 -6.069 -18.292 1.00 93.00 153 ALA A CA 1
ATOM 1244 C C . ALA A 1 153 ? -2.086 -6.737 -18.201 1.00 93.00 153 ALA A C 1
ATOM 1246 O O . ALA A 1 153 ? -1.569 -7.023 -17.119 1.00 93.00 153 ALA A O 1
ATOM 1247 N N . LYS A 1 154 ? -1.452 -6.926 -19.362 1.00 91.06 154 LYS A N 1
ATOM 1248 C CA . LYS A 1 154 ? -0.075 -7.413 -19.496 1.00 91.06 154 LYS A CA 1
ATOM 1249 C C . LYS A 1 154 ? 0.750 -6.330 -20.182 1.00 91.06 154 LYS A C 1
ATOM 1251 O O . LYS A 1 154 ? 0.529 -6.049 -21.354 1.00 91.06 154 LYS A O 1
ATOM 1256 N N . VAL A 1 155 ? 1.687 -5.731 -19.456 1.00 86.62 155 VAL A N 1
ATOM 1257 C CA . VAL A 1 155 ? 2.589 -4.691 -19.963 1.00 86.62 155 VAL A CA 1
ATOM 1258 C C . VAL A 1 155 ? 3.992 -5.277 -20.024 1.00 86.62 155 VAL A C 1
ATOM 1260 O O . VAL A 1 155 ? 4.527 -5.703 -18.997 1.00 86.62 155 VAL A O 1
ATOM 1263 N N . LYS A 1 156 ? 4.568 -5.338 -21.228 1.00 81.44 156 LYS A N 1
ATOM 1264 C CA . LYS A 1 156 ? 5.905 -5.889 -21.472 1.00 81.44 156 LYS A CA 1
ATOM 1265 C C . LYS A 1 156 ? 6.687 -5.020 -22.445 1.00 81.44 156 LYS A C 1
ATOM 1267 O O . LYS A 1 156 ? 6.116 -4.535 -23.418 1.00 81.44 156 LYS A O 1
ATOM 1272 N N . HIS A 1 157 ? 7.985 -4.872 -22.195 1.00 69.81 157 HIS A N 1
ATOM 1273 C CA . HIS A 1 157 ? 8.922 -4.422 -23.219 1.00 69.81 157 HIS A CA 1
ATOM 1274 C C . HIS A 1 157 ? 9.201 -5.595 -24.169 1.00 69.81 157 HIS A C 1
ATOM 1276 O O . HIS A 1 157 ? 9.372 -6.723 -23.703 1.00 69.81 157 HIS A O 1
ATOM 1282 N N . TYR A 1 158 ? 9.196 -5.341 -25.478 1.00 58.50 158 TYR A N 1
ATOM 1283 C CA . TYR A 1 158 ? 9.539 -6.325 -26.505 1.00 58.50 158 TYR A CA 1
ATOM 1284 C C . TYR A 1 158 ? 10.892 -5.962 -27.108 1.00 58.50 158 TYR A C 1
ATOM 1286 O O . TYR A 1 158 ? 11.075 -4.830 -27.561 1.00 58.50 158 TYR A O 1
ATOM 1294 N N . CYS A 1 159 ? 11.802 -6.934 -27.178 1.00 54.62 159 CYS A N 1
ATOM 1295 C CA . CYS A 1 159 ? 13.013 -6.799 -27.977 1.00 54.62 159 CYS A CA 1
ATO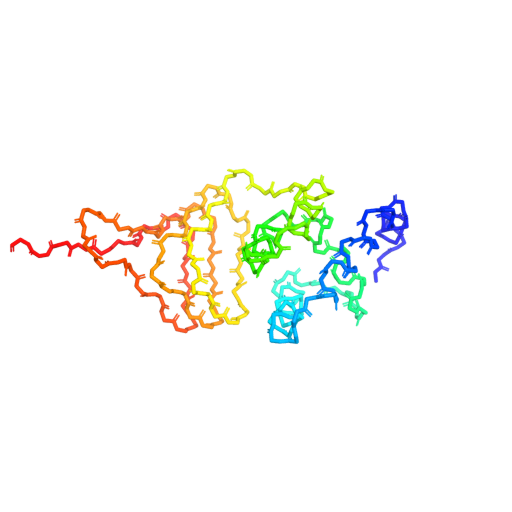M 1296 C C . CYS A 1 159 ? 12.605 -6.633 -29.445 1.00 54.62 159 CYS A C 1
ATOM 1298 O O . CYS A 1 159 ? 11.858 -7.459 -29.979 1.00 54.62 159 CYS A O 1
ATOM 1300 N N . ARG A 1 160 ? 13.081 -5.573 -30.101 1.00 56.66 160 ARG A N 1
ATOM 1301 C CA . ARG A 1 160 ? 13.074 -5.524 -31.564 1.00 56.66 160 ARG A CA 1
ATOM 1302 C C . ARG A 1 160 ? 14.200 -6.446 -32.028 1.00 56.66 160 ARG A C 1
ATOM 1304 O O . ARG A 1 160 ? 15.353 -6.178 -31.702 1.00 56.66 160 ARG A O 1
ATOM 1311 N N . GLY A 1 161 ? 13.829 -7.563 -32.652 1.00 51.50 161 GLY A N 1
ATOM 1312 C CA . GLY A 1 161 ? 14.766 -8.440 -33.358 1.00 51.50 161 GLY A CA 1
ATOM 1313 C C . GLY A 1 161 ? 15.287 -7.793 -34.630 1.00 51.50 161 GLY A C 1
ATOM 1314 O O . GLY A 1 161 ? 14.608 -6.865 -35.131 1.00 51.50 161 GLY A O 1
#

Organism: Clostridium symbiosum (NCBI:txid1512)

Radius of gyration: 16.23 Å; chains: 1; bounding box: 36×25×54 Å

pLDDT: mean 93.79, std 9.15, range [51.5, 98.69]

Foldseek 3Di:
DDPVLVVVLVVLCVLLVLLVVLLVPDDPVLNVLLQQQLVLQCVVVVHPDPDSSSSSSCCQVPPLQNLVVNLLSCVVSVVSSVSSCVSRPHDPLAAAQENAEEGHEAEAPRHNEHHDAPHAYAQEYEYELEYQFEDPDPHGHYHYYNHYHDYNYYHYDDDDD